Protein AF-A0A820C0K4-F1 (afdb_monomer)

Secondary structure (DSSP, 8-state):
-----------S------TTTEEEEEEEEES--TT--HHHHHHHHS-SSPEEEEEEEE-

Mean predicted aligned error: 9.41 Å

Structure (mmCIF, N/CA/C/O backbone):
data_AF-A0A820C0K4-F1
#
_entry.id   AF-A0A820C0K4-F1
#
loop_
_atom_site.group_PDB
_atom_site.id
_atom_site.type_symbol
_atom_site.label_atom_id
_atom_site.label_alt_id
_atom_site.label_comp_id
_atom_site.label_asym_id
_atom_site.label_entity_id
_atom_site.label_seq_id
_atom_site.pdbx_PDB_ins_code
_atom_site.Cartn_x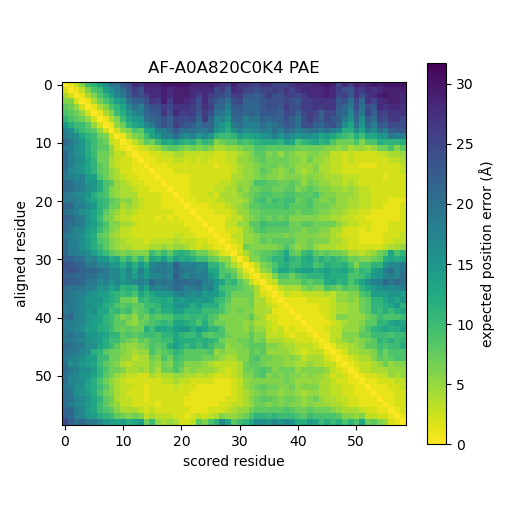
_atom_site.Cartn_y
_atom_site.Cartn_z
_atom_site.occupancy
_atom_site.B_iso_or_equiv
_atom_site.auth_seq_id
_atom_site.auth_comp_id
_atom_site.auth_asym_id
_atom_site.auth_atom_id
_atom_site.pdbx_PDB_model_num
ATOM 1 N N . PRO A 1 1 ? 29.688 13.315 -6.869 1.00 42.06 1 PRO A N 1
ATOM 2 C CA . PRO A 1 1 ? 28.401 12.597 -7.005 1.00 42.06 1 PRO A CA 1
ATOM 3 C C . PRO A 1 1 ? 28.168 11.747 -5.753 1.00 42.06 1 PRO A C 1
ATOM 5 O O . PRO A 1 1 ? 28.772 10.693 -5.600 1.00 42.06 1 PRO A O 1
ATOM 8 N N . ASP A 1 2 ? 27.417 12.301 -4.805 1.00 38.38 2 ASP A N 1
ATOM 9 C CA . ASP A 1 2 ? 27.192 11.711 -3.486 1.00 38.38 2 ASP A CA 1
ATOM 10 C C . ASP A 1 2 ? 26.201 10.543 -3.612 1.00 38.38 2 ASP A C 1
ATOM 12 O O . ASP A 1 2 ? 25.015 10.730 -3.879 1.00 38.38 2 ASP A O 1
ATOM 16 N N . SER A 1 3 ? 26.724 9.323 -3.513 1.00 47.56 3 SER A N 1
ATOM 17 C CA . SER A 1 3 ? 25.988 8.061 -3.584 1.00 47.56 3 SER A CA 1
ATOM 18 C C . SER A 1 3 ? 25.394 7.697 -2.224 1.00 47.56 3 SER A C 1
ATOM 20 O O . SER A 1 3 ? 25.607 6.599 -1.709 1.00 47.56 3 SER A O 1
ATOM 22 N N . SER A 1 4 ? 24.657 8.619 -1.616 1.00 47.53 4 SER A N 1
ATOM 23 C CA . SER A 1 4 ? 23.838 8.326 -0.448 1.00 47.53 4 SER A CA 1
ATOM 24 C C . SER A 1 4 ? 22.465 7.852 -0.925 1.00 47.53 4 SER A C 1
ATOM 26 O O . SER A 1 4 ? 21.513 8.621 -1.036 1.00 47.53 4 SER A O 1
ATOM 28 N N . GLN A 1 5 ? 22.363 6.548 -1.210 1.00 47.31 5 GLN A N 1
ATOM 29 C CA . GLN A 1 5 ? 21.086 5.831 -1.257 1.00 47.31 5 GLN A CA 1
ATOM 30 C C . GLN A 1 5 ? 20.414 5.956 0.118 1.00 47.31 5 GLN A C 1
ATOM 32 O O . GLN A 1 5 ? 20.534 5.092 0.986 1.00 47.31 5 GLN A O 1
ATOM 37 N N . LYS A 1 6 ? 19.703 7.062 0.341 1.00 42.88 6 LYS A N 1
ATOM 38 C CA . LYS A 1 6 ? 18.680 7.137 1.375 1.00 42.88 6 LYS A CA 1
ATOM 39 C C . LYS A 1 6 ? 17.542 6.233 0.915 1.00 42.88 6 LYS A C 1
ATOM 41 O O . LYS A 1 6 ? 16.626 6.682 0.238 1.00 42.88 6 LYS A O 1
ATOM 46 N N . ASN A 1 7 ? 17.592 4.965 1.316 1.00 48.03 7 ASN A N 1
ATOM 47 C CA . ASN A 1 7 ? 16.396 4.139 1.466 1.00 48.03 7 ASN A CA 1
ATOM 48 C C . ASN A 1 7 ? 15.554 4.739 2.599 1.00 48.03 7 ASN A C 1
ATOM 50 O O . ASN A 1 7 ? 15.467 4.206 3.703 1.00 48.03 7 ASN A O 1
ATOM 54 N N . SER A 1 8 ? 14.981 5.916 2.369 1.00 50.03 8 SER A N 1
ATOM 55 C CA . SER A 1 8 ? 13.912 6.409 3.210 1.00 50.03 8 SER A CA 1
ATOM 56 C C . SER A 1 8 ? 12.702 5.537 2.901 1.00 50.03 8 SER A C 1
ATOM 58 O O . SER A 1 8 ? 12.106 5.658 1.836 1.00 50.03 8 SER A O 1
ATOM 60 N N . ASN A 1 9 ? 12.324 4.672 3.844 1.00 58.16 9 ASN A N 1
ATOM 61 C CA . ASN A 1 9 ? 11.043 3.947 3.867 1.00 58.16 9 ASN A CA 1
ATOM 62 C C . ASN A 1 9 ? 9.824 4.902 3.971 1.00 58.16 9 ASN A C 1
ATOM 64 O O . ASN A 1 9 ? 8.772 4.539 4.487 1.00 58.16 9 ASN A O 1
ATOM 68 N N . SER A 1 10 ? 9.960 6.149 3.521 1.00 63.12 10 SER A N 1
ATOM 69 C CA . SER A 1 10 ? 8.904 7.143 3.442 1.00 63.12 10 SER A CA 1
ATOM 70 C C . SER A 1 10 ? 8.157 6.954 2.123 1.00 63.12 10 SER A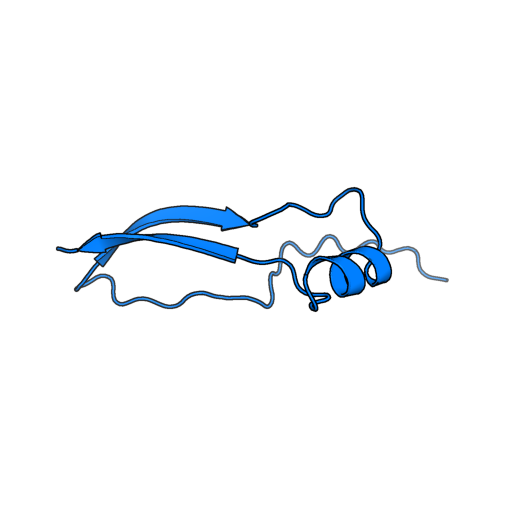 C 1
ATOM 72 O O . SER A 1 10 ? 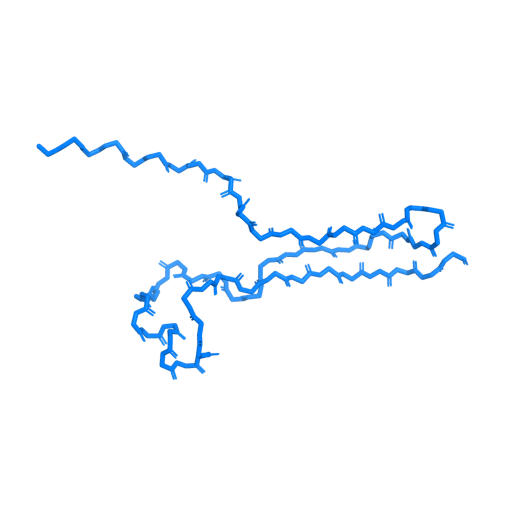8.664 7.318 1.063 1.00 63.12 10 SER A O 1
ATOM 74 N N . SER A 1 11 ? 6.963 6.366 2.193 1.00 73.44 11 SER A N 1
ATOM 75 C CA . SER A 1 11 ? 5.974 6.456 1.113 1.00 73.44 11 SER A CA 1
ATOM 76 C C . SER A 1 11 ? 5.367 7.857 1.121 1.00 73.44 11 SER A C 1
ATOM 78 O O . SER A 1 11 ? 5.109 8.383 2.201 1.00 73.44 11 SER A O 1
ATOM 80 N N . ILE A 1 12 ? 5.148 8.447 -0.055 1.00 82.75 12 ILE A N 1
ATOM 81 C CA . ILE A 1 12 ? 4.365 9.687 -0.209 1.00 82.75 12 ILE A CA 1
ATOM 82 C C . ILE A 1 12 ? 2.878 9.397 -0.454 1.00 82.75 12 ILE A C 1
ATOM 84 O O . ILE A 1 12 ? 2.036 10.273 -0.278 1.00 82.75 12 ILE A O 1
ATOM 88 N N . ASP A 1 13 ? 2.556 8.159 -0.829 1.00 85.31 13 ASP A N 1
ATOM 89 C CA . ASP A 1 13 ? 1.195 7.684 -1.037 1.00 85.31 13 ASP A CA 1
ATOM 90 C C . ASP A 1 13 ? 0.638 7.129 0.285 1.00 85.31 13 ASP A C 1
ATOM 92 O O . ASP A 1 13 ? 1.290 6.308 0.947 1.00 85.31 13 ASP A O 1
ATOM 96 N N . HIS A 1 14 ? -0.564 7.574 0.670 1.00 89.19 14 HIS A N 1
ATOM 97 C CA . HIS A 1 14 ? -1.223 7.230 1.936 1.00 89.19 14 HIS A CA 1
ATOM 98 C C . HIS A 1 14 ? -2.726 6.966 1.755 1.00 89.19 14 HIS A C 1
ATOM 100 O O . HIS A 1 14 ? -3.391 7.638 0.969 1.00 89.19 14 HIS A O 1
ATOM 106 N N . ILE A 1 15 ? -3.274 6.035 2.546 1.00 91.50 15 ILE A N 1
ATOM 107 C CA . ILE A 1 15 ? -4.719 5.786 2.672 1.00 91.50 15 ILE A CA 1
ATOM 108 C C . ILE A 1 15 ? -5.137 6.134 4.106 1.00 91.50 15 ILE A C 1
ATOM 110 O O . ILE A 1 15 ? -4.630 5.545 5.060 1.00 91.50 15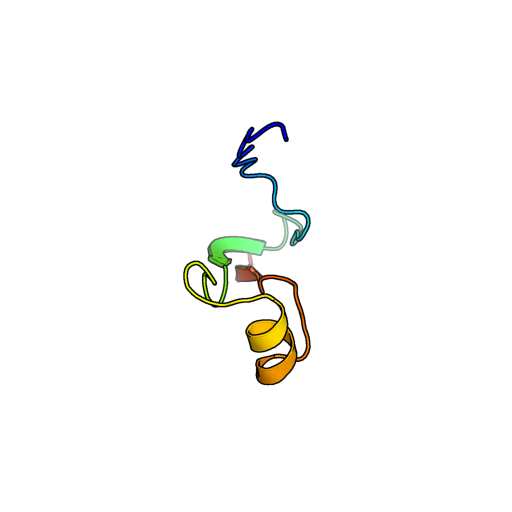 ILE A O 1
ATOM 114 N N . PHE A 1 16 ? -6.066 7.079 4.260 1.00 94.25 16 PHE A N 1
ATOM 115 C CA . PHE A 1 16 ? -6.617 7.491 5.556 1.00 94.25 16 PHE A CA 1
ATOM 116 C C . PHE A 1 16 ? -8.007 6.880 5.765 1.00 94.25 16 PHE A C 1
ATOM 118 O O . PHE A 1 16 ? -8.806 6.842 4.831 1.00 94.25 16 PHE A O 1
ATOM 125 N N . TYR A 1 17 ? -8.307 6.418 6.981 1.00 95.06 17 TYR A N 1
ATOM 126 C CA . TYR A 1 17 ? -9.590 5.791 7.323 1.00 95.06 17 TYR A CA 1
ATOM 127 C C . TYR A 1 17 ? -10.025 6.119 8.761 1.00 95.06 17 TYR A C 1
ATOM 129 O O . TYR A 1 17 ? -9.194 6.477 9.597 1.00 95.06 17 TYR A O 1
ATOM 137 N N . ASP A 1 18 ? -11.328 5.999 9.044 1.00 96.81 18 ASP A N 1
ATOM 138 C CA . ASP A 1 18 ? -11.889 6.179 10.390 1.00 96.81 18 ASP A CA 1
ATOM 139 C C . ASP A 1 18 ? -11.926 4.835 11.145 1.00 96.81 18 ASP A C 1
ATOM 141 O O . ASP A 1 18 ? -12.721 3.958 10.783 1.00 96.81 18 ASP A O 1
ATOM 145 N N . PRO A 1 19 ? -11.127 4.658 12.215 1.00 94.12 19 PRO A N 1
ATOM 146 C CA . PRO A 1 19 ? -11.088 3.412 12.979 1.00 94.12 19 PRO A CA 1
ATOM 147 C C . PRO A 1 19 ? -12.385 3.121 13.751 1.00 94.12 19 PRO A C 1
ATOM 149 O O . PRO A 1 19 ? -12.528 2.035 14.303 1.00 94.12 19 PRO A O 1
ATOM 152 N N . LYS A 1 20 ? -13.333 4.069 13.824 1.00 96.75 20 LYS A N 1
ATOM 153 C CA . LYS A 1 20 ? -14.665 3.832 14.406 1.00 96.75 20 LYS A CA 1
ATOM 154 C C .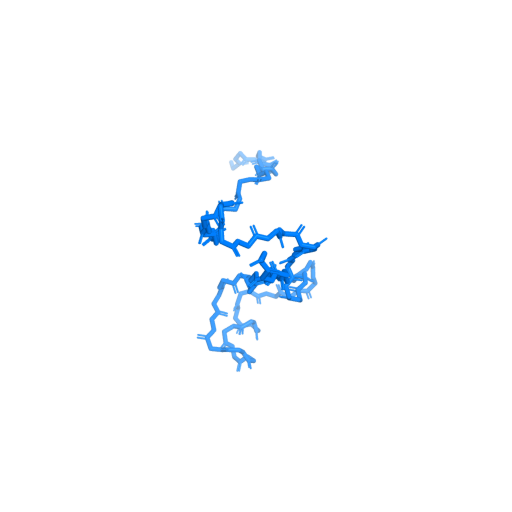 LYS A 1 20 ? -15.641 3.176 13.433 1.00 96.75 20 LYS A C 1
ATOM 156 O O . LYS A 1 20 ? -16.676 2.692 13.875 1.00 96.75 20 LYS A O 1
ATOM 161 N N . GLN A 1 21 ? -15.340 3.198 12.135 1.00 96.44 21 GLN A N 1
ATOM 162 C CA . GLN A 1 21 ? -16.209 2.663 11.081 1.00 96.44 21 GLN A CA 1
ATOM 163 C C . GLN A 1 21 ? -15.638 1.392 10.457 1.00 96.44 21 GLN A C 1
ATOM 165 O O . GLN A 1 21 ? -16.395 0.525 10.022 1.00 96.44 21 GLN A O 1
ATOM 170 N N . VAL A 1 22 ? -14.307 1.279 10.396 1.00 97.38 22 VAL A N 1
ATOM 171 C CA . VAL A 1 22 ? -13.630 0.144 9.771 1.00 97.38 22 VAL A CA 1
ATOM 172 C C . VAL A 1 22 ? -12.401 -0.303 10.553 1.00 97.38 22 VAL A C 1
ATOM 174 O O . VAL A 1 22 ? -11.709 0.497 11.179 1.00 97.38 22 VAL A O 1
ATOM 177 N N . THR A 1 23 ? -12.091 -1.592 10.456 1.00 97.19 23 THR A N 1
ATOM 178 C CA . THR A 1 23 ? -10.842 -2.187 10.940 1.00 97.19 23 THR A CA 1
ATOM 179 C C . THR A 1 23 ? -9.951 -2.532 9.751 1.00 97.19 23 THR A C 1
ATOM 181 O O . THR A 1 23 ? -10.400 -3.194 8.815 1.00 97.19 23 THR A O 1
ATOM 184 N N . LEU A 1 24 ? -8.687 -2.102 9.781 1.00 96.50 24 LEU A N 1
ATOM 185 C CA . LEU A 1 24 ? -7.688 -2.500 8.787 1.00 96.50 24 LEU A CA 1
ATOM 186 C C . LEU A 1 24 ? -7.337 -3.984 8.968 1.00 96.50 24 LEU A C 1
ATOM 188 O O . LEU A 1 24 ? -6.880 -4.380 10.037 1.00 96.50 24 LEU A O 1
ATOM 192 N N . ILE A 1 25 ? -7.551 -4.788 7.925 1.00 97.12 25 ILE A N 1
ATOM 193 C CA . ILE A 1 25 ? -7.204 -6.216 7.893 1.00 97.12 25 ILE A CA 1
ATOM 194 C C . ILE A 1 25 ? -5.762 -6.395 7.416 1.00 97.12 25 ILE A C 1
ATOM 196 O O . ILE A 1 25 ? -4.985 -7.102 8.049 1.00 97.12 25 ILE A O 1
ATOM 200 N N . ASP A 1 26 ? -5.425 -5.782 6.280 1.00 94.94 26 ASP A N 1
ATOM 201 C CA . ASP A 1 26 ? -4.122 -5.921 5.629 1.00 94.94 26 ASP A CA 1
ATOM 202 C C . ASP A 1 26 ? -3.864 -4.729 4.699 1.00 94.94 26 ASP A C 1
ATOM 204 O O . ASP A 1 26 ? -4.803 -4.061 4.256 1.00 94.94 26 ASP A O 1
ATOM 208 N N . CYS A 1 27 ? -2.602 -4.454 4.395 1.00 92.81 27 CYS A N 1
ATOM 209 C CA . CYS A 1 27 ? -2.204 -3.412 3.459 1.00 92.81 27 CYS A CA 1
ATOM 210 C C . CYS A 1 27 ? -0.874 -3.738 2.791 1.00 92.81 27 CYS A C 1
ATOM 212 O O . CYS A 1 27 ? -0.016 -4.418 3.353 1.00 92.81 27 CYS A O 1
ATOM 214 N N . GLY A 1 28 ? -0.650 -3.165 1.615 1.00 87.69 28 GLY A N 1
ATOM 215 C CA . GLY A 1 28 ? 0.617 -3.345 0.932 1.00 87.69 28 GLY A CA 1
ATOM 216 C C . GLY A 1 28 ? 0.791 -2.457 -0.283 1.00 87.69 28 GLY A C 1
ATOM 217 O O . GLY A 1 28 ? -0.014 -1.576 -0.586 1.00 87.69 28 GLY A O 1
ATOM 218 N N . LYS A 1 29 ? 1.880 -2.726 -0.995 1.00 83.00 29 LYS A N 1
ATOM 219 C CA . LYS A 1 29 ? 2.146 -2.175 -2.319 1.00 83.00 29 LYS A CA 1
ATOM 220 C C . LYS A 1 29 ? 1.628 -3.172 -3.349 1.00 83.00 29 LYS A C 1
ATOM 222 O O . LYS A 1 29 ? 1.986 -4.348 -3.315 1.00 83.00 29 LYS A O 1
ATOM 227 N N . ALA A 1 30 ? 0.762 -2.720 -4.240 1.00 70.31 30 ALA A N 1
ATOM 228 C CA . ALA A 1 30 ? 0.398 -3.463 -5.428 1.00 70.31 30 ALA A CA 1
ATOM 229 C C . ALA A 1 30 ? 1.553 -3.309 -6.427 1.00 70.31 30 ALA A C 1
ATOM 231 O O . ALA A 1 30 ? 1.848 -2.203 -6.870 1.00 70.31 30 ALA A O 1
ATOM 232 N N . TRP A 1 31 ? 2.209 -4.430 -6.737 1.00 66.94 31 TRP A N 1
ATOM 233 C CA . TRP A 1 31 ? 3.409 -4.511 -7.576 1.00 66.94 31 TRP A CA 1
ATOM 234 C C . TRP A 1 31 ? 4.608 -3.741 -7.006 1.00 66.94 31 TRP A C 1
ATOM 236 O O . TRP A 1 31 ? 4.858 -2.591 -7.348 1.00 66.94 31 TRP A O 1
ATOM 246 N N . ASP A 1 32 ? 5.393 -4.406 -6.153 1.00 60.22 32 ASP A N 1
ATOM 247 C CA . ASP A 1 32 ? 6.688 -3.874 -5.728 1.00 60.22 32 ASP A CA 1
ATOM 248 C C . ASP A 1 32 ? 7.656 -3.867 -6.922 1.00 60.22 32 ASP A C 1
ATOM 250 O O . ASP A 1 32 ? 8.039 -4.906 -7.467 1.00 60.22 32 ASP A O 1
ATOM 254 N N . VAL A 1 33 ? 7.991 -2.665 -7.379 1.00 58.69 33 VAL A N 1
ATOM 255 C CA . VAL A 1 33 ? 8.627 -2.389 -8.671 1.00 58.69 33 VAL A CA 1
ATOM 256 C C . VAL A 1 33 ? 10.146 -2.578 -8.629 1.00 58.69 33 VAL A C 1
ATOM 258 O O . VAL A 1 33 ? 10.858 -1.993 -9.439 1.00 58.69 33 VAL A O 1
ATOM 261 N N . GLN A 1 34 ? 10.671 -3.404 -7.716 1.00 60.03 34 GLN A N 1
ATOM 262 C CA . GLN A 1 34 ? 12.120 -3.516 -7.468 1.00 60.03 34 GLN A CA 1
ATOM 263 C C . GLN A 1 34 ? 12.953 -3.872 -8.718 1.00 60.03 34 GLN A C 1
ATOM 265 O O . GLN A 1 34 ? 14.168 -3.724 -8.695 1.00 60.03 34 GLN A O 1
ATOM 270 N N . ASN A 1 35 ? 12.310 -4.289 -9.817 1.00 57.56 35 ASN A N 1
ATOM 271 C CA . ASN A 1 35 ? 12.951 -4.659 -11.077 1.00 57.56 35 ASN A CA 1
ATOM 272 C C . ASN A 1 35 ? 12.422 -3.916 -12.324 1.00 57.56 35 ASN A C 1
ATOM 274 O O . ASN A 1 35 ? 12.598 -4.440 -13.423 1.00 57.56 35 ASN A O 1
ATOM 278 N N . ARG A 1 36 ? 11.744 -2.760 -12.214 1.00 67.19 36 ARG A N 1
ATOM 279 C CA . ARG A 1 36 ? 11.318 -1.997 -13.413 1.00 67.19 36 ARG A CA 1
ATOM 280 C C . ARG A 1 36 ? 11.679 -0.523 -13.326 1.00 67.19 36 ARG A C 1
ATOM 282 O O . ARG A 1 36 ? 11.649 0.083 -12.259 1.00 67.19 36 ARG A O 1
ATOM 289 N N . SER A 1 37 ? 12.020 0.044 -14.474 1.00 74.75 37 SER A N 1
ATOM 290 C CA . SER A 1 37 ? 12.265 1.474 -14.630 1.00 74.75 37 SER A CA 1
ATOM 291 C C . SER A 1 37 ? 10.962 2.282 -14.537 1.00 74.75 37 SER A C 1
ATOM 293 O O . SER A 1 37 ? 9.873 1.766 -14.792 1.00 74.75 37 SER A O 1
ATOM 295 N N . ALA A 1 38 ? 11.062 3.575 -14.214 1.00 72.19 38 ALA A N 1
ATOM 296 C CA . ALA A 1 38 ? 9.906 4.478 -14.188 1.00 72.19 38 ALA A CA 1
ATOM 297 C C . ALA A 1 38 ? 9.175 4.542 -15.546 1.00 72.19 38 ALA A C 1
ATOM 299 O O . ALA A 1 38 ? 7.948 4.584 -15.587 1.00 72.19 38 ALA A O 1
ATOM 300 N N . GLU A 1 39 ? 9.915 4.484 -16.658 1.00 78.31 39 GLU A N 1
ATOM 301 C CA . GLU A 1 39 ? 9.359 4.486 -18.018 1.00 78.31 39 GLU A CA 1
ATOM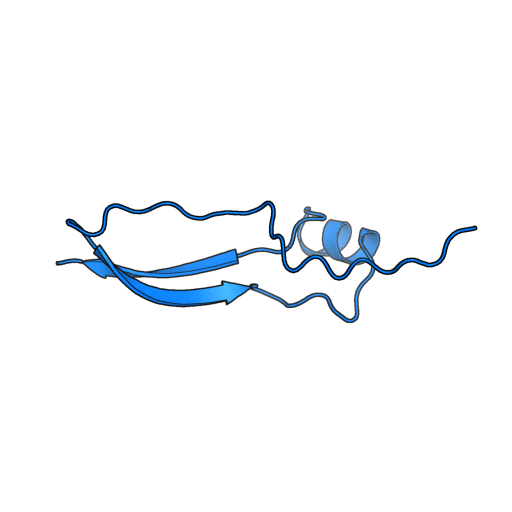 302 C C . GLU A 1 39 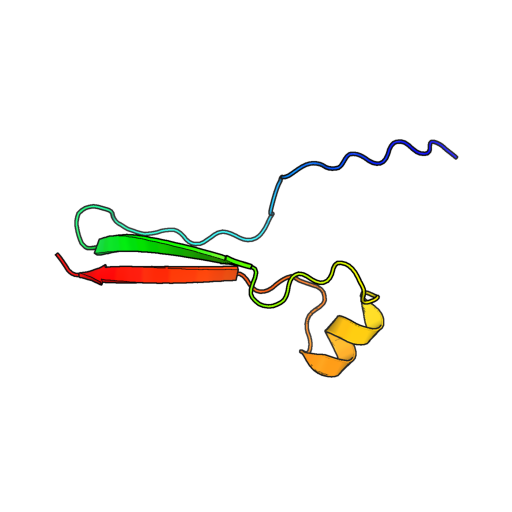? 8.500 3.241 -18.296 1.00 78.31 39 GLU A C 1
ATOM 304 O O . GLU A 1 39 ? 7.414 3.334 -18.870 1.00 78.31 39 GLU A O 1
ATOM 309 N N . GLU A 1 40 ? 8.945 2.070 -17.836 1.00 74.12 40 GLU A N 1
ATOM 310 C CA . GLU A 1 40 ? 8.186 0.822 -17.951 1.00 74.12 40 GLU A CA 1
ATOM 311 C C . GLU A 1 40 ? 6.906 0.852 -17.112 1.00 74.12 40 GLU A C 1
ATOM 313 O O . GLU A 1 40 ? 5.861 0.381 -17.570 1.00 74.12 40 GLU A O 1
ATOM 318 N N . THR A 1 41 ? 6.964 1.427 -15.909 1.00 73.50 41 THR A N 1
ATOM 319 C CA . THR A 1 41 ? 5.791 1.597 -15.038 1.00 73.50 41 THR A CA 1
ATOM 320 C C . THR A 1 41 ? 4.775 2.547 -15.673 1.00 73.5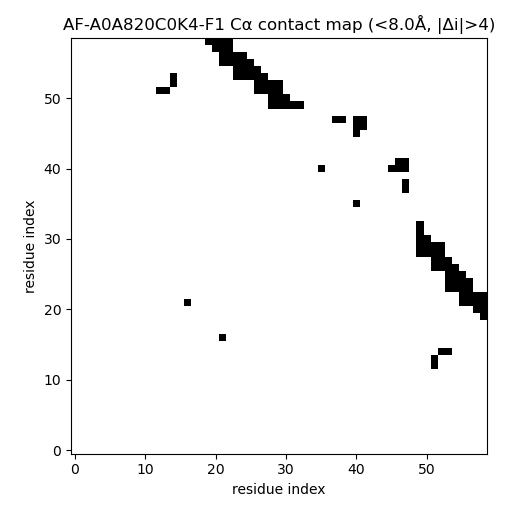0 41 THR A C 1
ATOM 322 O O . THR A 1 41 ? 3.605 2.181 -15.799 1.00 73.50 41 THR A O 1
ATOM 325 N N . LEU A 1 42 ? 5.226 3.694 -16.197 1.00 77.75 42 LEU A N 1
ATOM 326 C CA . LEU A 1 42 ? 4.378 4.646 -16.922 1.00 77.75 42 LEU A CA 1
ATOM 327 C C . LEU A 1 42 ? 3.722 4.010 -18.147 1.00 77.75 42 LEU A C 1
ATOM 329 O O . LEU A 1 42 ? 2.537 4.213 -18.392 1.00 77.75 42 LEU A O 1
ATOM 333 N N . ARG A 1 43 ? 4.458 3.203 -18.914 1.00 79.06 43 ARG A N 1
ATOM 334 C CA . ARG A 1 43 ? 3.916 2.553 -20.112 1.00 79.06 43 ARG A CA 1
ATOM 335 C C . ARG A 1 43 ? 2.885 1.470 -19.790 1.00 79.06 43 ARG A C 1
ATOM 337 O O . ARG A 1 43 ? 1.926 1.313 -20.541 1.00 79.06 43 ARG A O 1
ATOM 344 N N . MET A 1 44 ? 3.097 0.696 -18.726 1.00 75.00 44 MET A N 1
ATOM 345 C CA . MET A 1 44 ? 2.202 -0.408 -18.358 1.00 75.00 44 MET A CA 1
ATOM 346 C C . MET A 1 44 ? 0.975 0.051 -17.575 1.00 75.00 44 MET A C 1
ATOM 348 O O . MET A 1 44 ? -0.107 -0.490 -17.782 1.00 75.00 44 MET A O 1
ATOM 352 N N . PHE A 1 45 ? 1.141 1.025 -16.682 1.00 75.25 45 PHE A N 1
ATOM 353 C CA . PHE A 1 45 ? 0.107 1.416 -15.724 1.00 75.25 45 PHE A CA 1
ATOM 354 C C . PHE A 1 45 ? -0.360 2.866 -15.882 1.00 75.25 45 PHE A C 1
ATOM 356 O O . PHE A 1 45 ? -1.345 3.258 -15.266 1.00 75.25 45 PHE A O 1
ATOM 363 N N . GLY A 1 46 ? 0.320 3.669 -16.704 1.00 80.62 46 GLY A N 1
ATOM 364 C CA . GLY A 1 46 ? 0.019 5.094 -16.846 1.00 80.62 46 GLY A CA 1
ATOM 365 C C . GLY A 1 46 ? 0.459 5.938 -15.648 1.00 80.62 46 GLY A C 1
ATOM 366 O O . GLY A 1 46 ? 0.021 7.078 -15.534 1.00 80.62 46 GLY A O 1
ATOM 367 N N . SER A 1 47 ? 1.285 5.390 -14.752 1.00 78.00 47 SER A N 1
ATOM 368 C CA . SER A 1 47 ? 1.740 6.040 -13.520 1.00 78.00 47 SER A CA 1
ATOM 369 C C . SER A 1 47 ? 3.194 5.676 -13.226 1.00 78.00 47 SER A C 1
ATOM 371 O O . SER A 1 47 ? 3.614 4.550 -13.481 1.00 78.00 47 SER A O 1
ATOM 373 N N . ASP A 1 48 ? 3.963 6.621 -12.699 1.00 75.94 48 ASP A N 1
ATOM 374 C CA . ASP A 1 48 ? 5.303 6.427 -12.136 1.00 75.94 48 ASP A CA 1
ATOM 375 C C . ASP A 1 48 ? 5.274 6.178 -10.617 1.00 75.94 48 ASP A C 1
ATOM 377 O O . ASP A 1 48 ? 6.304 5.851 -10.025 1.00 75.94 48 ASP A O 1
ATOM 381 N N . HIS A 1 49 ? 4.096 6.272 -9.989 1.00 76.75 49 HIS A N 1
ATOM 382 C CA . HIS A 1 49 ? 3.885 5.941 -8.581 1.00 76.75 49 HIS A CA 1
ATOM 383 C C . HIS A 1 49 ? 3.661 4.437 -8.367 1.00 76.75 49 HIS A C 1
ATOM 385 O O . HIS A 1 49 ? 3.123 3.728 -9.221 1.00 76.75 49 HIS A O 1
ATOM 391 N N . ILE A 1 50 ? 4.018 3.958 -7.171 1.00 77.19 50 ILE A N 1
ATOM 392 C CA . ILE A 1 50 ? 3.692 2.602 -6.723 1.00 77.19 50 ILE A CA 1
ATOM 393 C C . ILE A 1 50 ? 2.247 2.596 -6.229 1.00 77.19 50 ILE A C 1
ATOM 395 O O . ILE A 1 50 ? 1.883 3.362 -5.340 1.00 77.19 50 ILE A O 1
ATOM 399 N N . TYR A 1 51 ? 1.424 1.695 -6.756 1.00 80.25 51 TYR A N 1
ATOM 400 C CA . TYR A 1 51 ? 0.066 1.533 -6.254 1.00 80.25 51 TYR A CA 1
ATOM 401 C C . TYR A 1 51 ? 0.102 0.952 -4.841 1.00 80.25 51 TYR A C 1
ATOM 403 O O . TYR A 1 51 ? 0.810 -0.016 -4.574 1.00 80.25 51 TYR A O 1
ATOM 411 N N . ILE A 1 52 ? -0.688 1.513 -3.933 1.00 87.00 52 ILE A N 1
ATOM 412 C CA . ILE A 1 52 ? -0.887 0.967 -2.588 1.00 87.00 52 ILE A CA 1
ATOM 413 C C . ILE A 1 52 ? -2.326 0.494 -2.431 1.00 87.00 52 ILE A C 1
ATOM 415 O O . ILE A 1 52 ? -3.241 1.032 -3.052 1.00 87.00 52 ILE A O 1
ATOM 419 N N . TRP A 1 53 ? -2.526 -0.524 -1.606 1.00 90.56 53 TRP A N 1
ATOM 420 C CA . TRP A 1 53 ? -3.844 -1.070 -1.313 1.00 90.56 53 TRP A CA 1
ATOM 421 C C . TRP A 1 53 ? -3.997 -1.315 0.186 1.00 90.56 53 TRP A C 1
ATOM 423 O O . TRP A 1 53 ? -3.019 -1.548 0.901 1.00 90.56 53 TRP A O 1
ATOM 433 N N . ALA A 1 54 ? -5.240 -1.260 0.654 1.00 93.94 54 ALA A N 1
ATOM 434 C CA . ALA A 1 54 ? -5.617 -1.583 2.020 1.00 93.94 54 ALA A CA 1
ATOM 435 C C . ALA A 1 54 ? -6.978 -2.287 2.015 1.00 93.94 54 ALA A C 1
ATOM 437 O O . ALA A 1 54 ? -7.915 -1.828 1.360 1.00 93.94 54 ALA A O 1
ATOM 438 N N . ASN A 1 55 ? -7.068 -3.401 2.736 1.00 96.31 55 ASN A N 1
ATOM 439 C CA . ASN A 1 55 ? -8.295 -4.162 2.928 1.00 96.31 55 ASN A CA 1
ATOM 440 C C . ASN A 1 55 ? -8.893 -3.836 4.292 1.00 96.31 55 ASN A C 1
ATOM 442 O O . ASN A 1 55 ? -8.210 -3.901 5.314 1.00 96.31 55 ASN A O 1
ATOM 446 N N . PHE A 1 56 ? -10.189 -3.542 4.304 1.00 97.19 56 PHE A N 1
ATOM 447 C CA . PHE A 1 56 ? -10.920 -3.138 5.497 1.00 97.19 56 PHE A CA 1
ATOM 448 C C . PHE A 1 56 ? -12.097 -4.074 5.775 1.00 97.19 56 PHE A C 1
ATOM 450 O O . PHE A 1 56 ? -12.723 -4.588 4.849 1.00 97.19 56 PHE A O 1
ATOM 457 N N . CYS A 1 57 ? -12.420 -4.248 7.054 1.00 96.75 57 CYS A N 1
ATOM 458 C CA . CYS A 1 57 ? -13.686 -4.810 7.518 1.00 96.75 57 CYS A CA 1
ATOM 459 C C . CYS A 1 57 ? -14.552 -3.684 8.089 1.00 96.75 57 CYS A C 1
ATOM 461 O O . CYS A 1 57 ? -14.031 -2.871 8.852 1.00 96.75 57 CYS A O 1
ATOM 463 N N . PHE A 1 58 ? -15.847 -3.643 7.775 1.00 92.94 58 PHE A N 1
ATOM 464 C CA . PHE A 1 58 ? -16.778 -2.728 8.445 1.00 92.94 58 PHE A CA 1
ATOM 465 C C . PHE A 1 58 ? -17.104 -3.229 9.856 1.00 92.94 58 PHE A C 1
ATOM 467 O O . PHE A 1 58 ? -17.185 -4.440 10.074 1.00 92.94 58 PHE A O 1
ATOM 474 N N . ILE A 1 59 ? -17.245 -2.290 10.793 1.00 83.75 59 ILE A N 1
ATOM 475 C CA . ILE A 1 59 ? -17.624 -2.547 12.191 1.00 83.75 59 ILE A CA 1
ATOM 476 C C . ILE A 1 59 ? -19.148 -2.593 12.319 1.00 83.75 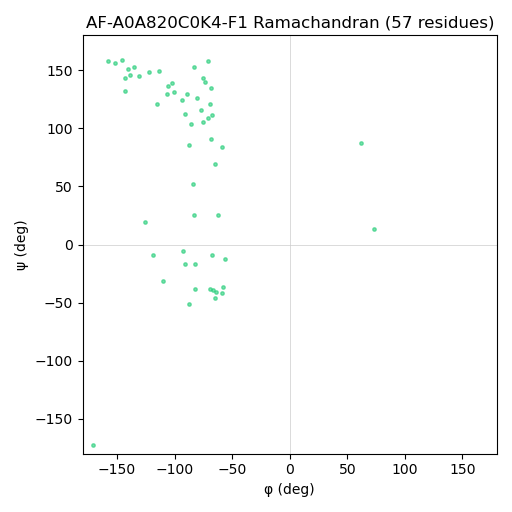59 ILE A C 1
ATOM 478 O O . ILE A 1 59 ? -19.813 -1.725 11.709 1.00 83.75 59 ILE A O 1
#

Radius of gyration: 15.37 Å; Cα contacts (8 Å, |Δi|>4): 54; chains: 1; bounding box: 46×19×34 Å

Organism: NCBI:txid433720

pLDDT: mean 77.21, std 17.04, range [38.38, 97.38]

Sequence (59 aa):
PDSSQKNSNSSIDHIFYDPKQVTLIDCGKAWDVQNRSAEETLRMFGSDHIYIWANFCFI

InterPro domains:
  IPR036691 Endonuclease/exonuclease/phosphatase superfamily [SSF56219] (3-57)

Solvent-accessible surface area (backbone atoms only — not comparable to full-atom values): 4108 Å² total; per-residue (Å²): 134,87,85,74,81,74,81,63,90,70,72,90,77,84,88,88,81,58,75,88,52,33,45,82,75,50,72,51,64,54,69,79,58,90,87,60,55,58,68,58,37,30,73,75,69,73,38,75,70,77,48,71,50,73,44,72,43,79,110

Foldseek 3Di:
DDPPPPPPPDDPDDDDDDPVFKDWPDKDWDDPPPPDDLVVCCVPPVDSHTHIDTDIDTD